Protein AF-A0A7S2S7S8-F1 (afdb_monomer_lite)

Radius of gyration: 18.81 Å; chains: 1; bounding box: 51×41×49 Å

Secondary structure (DSSP, 8-state):
--HHHHHHHHHHHHHHHHS----SEEEEEESSHHHHHHHHHHHHHTTT---SS-----SEEEEEE----TT--HHHHHHHHHHHHHHHHHHHHH---HHHHHHTT-S-EEEEE--S--GGGTTHHHHTTT-GGGPPP-

Structure (mmCIF, N/CA/C/O backbone):
data_AF-A0A7S2S7S8-F1
#
_entry.id   AF-A0A7S2S7S8-F1
#
loop_
_atom_site.group_PDB
_atom_site.id
_atom_site.type_symbol
_atom_site.label_atom_id
_atom_site.label_alt_id
_atom_site.label_comp_id
_atom_site.label_asym_id
_atom_site.label_entity_id
_atom_site.label_seq_id
_atom_site.pdbx_PDB_ins_code
_atom_site.Cartn_x
_atom_site.Cartn_y
_atom_site.Cartn_z
_atom_site.occupancy
_atom_site.B_iso_or_equiv
_atom_site.auth_seq_id
_atom_site.auth_comp_id
_atom_site.auth_asym_id
_atom_site.auth_atom_id
_atom_site.pdbx_PDB_model_num
ATOM 1 N N . MET A 1 1 ? -37.486 12.750 30.060 1.00 54.03 1 MET A N 1
ATOM 2 C CA . MET A 1 1 ? -37.384 12.273 28.659 1.00 54.03 1 MET A CA 1
ATOM 3 C C . MET A 1 1 ? -36.150 12.816 27.914 1.00 54.03 1 MET A C 1
ATOM 5 O O . MET A 1 1 ? -35.990 12.480 26.752 1.00 54.03 1 MET A O 1
ATOM 9 N N . SER A 1 2 ? -35.254 13.588 28.550 1.00 63.41 2 SER A N 1
ATOM 10 C CA . SER A 1 2 ? -34.087 14.227 27.907 1.00 63.41 2 SER A CA 1
ATOM 11 C C . SER A 1 2 ? -32.764 13.451 28.006 1.00 63.41 2 SER A C 1
ATOM 13 O O . SER A 1 2 ? -31.914 13.625 27.142 1.00 63.41 2 SER A O 1
ATOM 15 N N . ASP A 1 3 ? -32.577 12.583 29.007 1.00 71.81 3 ASP A N 1
ATOM 16 C CA . ASP A 1 3 ? -31.256 11.975 29.265 1.00 71.81 3 ASP A CA 1
ATOM 17 C C . ASP A 1 3 ? -30.856 10.879 28.274 1.00 71.81 3 ASP A C 1
ATOM 19 O O . ASP A 1 3 ? -29.695 10.792 27.882 1.00 71.81 3 ASP A O 1
ATOM 23 N N . ALA A 1 4 ? -31.810 10.062 27.819 1.00 79.38 4 ALA A N 1
ATOM 24 C CA . ALA A 1 4 ? -31.517 8.981 26.876 1.00 79.38 4 ALA A CA 1
ATOM 25 C C . ALA A 1 4 ? -31.072 9.520 25.505 1.00 79.38 4 ALA A C 1
ATOM 27 O O . ALA A 1 4 ? -30.180 8.961 24.872 1.00 79.38 4 ALA A O 1
ATOM 28 N N . THR A 1 5 ? -31.661 10.631 25.058 1.00 86.00 5 THR A N 1
ATOM 29 C CA . THR A 1 5 ? -31.314 11.263 23.779 1.00 86.00 5 THR A CA 1
ATOM 30 C C . THR A 1 5 ? -29.913 11.867 23.819 1.00 86.00 5 THR A C 1
ATOM 32 O O . THR A 1 5 ? -29.148 11.676 22.877 1.00 86.00 5 THR A O 1
ATOM 35 N N . SER A 1 6 ? -29.550 12.534 24.918 1.00 87.56 6 SER A N 1
ATOM 36 C CA . SER A 1 6 ? -28.211 13.103 25.102 1.00 87.56 6 SER A CA 1
ATOM 37 C C . SER A 1 6 ? -27.135 12.018 25.184 1.00 87.56 6 SER A C 1
ATOM 39 O O . SER A 1 6 ? -26.111 12.131 24.521 1.00 87.56 6 SER A O 1
ATOM 41 N N . LEU A 1 7 ? -27.387 10.920 25.909 1.00 90.31 7 LEU A N 1
ATOM 42 C CA . LEU A 1 7 ? -26.462 9.780 25.971 1.00 90.31 7 LEU A CA 1
ATOM 43 C C . LEU A 1 7 ? -26.246 9.126 24.601 1.00 90.31 7 LEU A C 1
ATOM 45 O O . LEU A 1 7 ? -25.113 8.821 24.232 1.00 90.31 7 LEU A O 1
ATOM 49 N N . ASN A 1 8 ? -27.318 8.945 23.825 1.00 90.62 8 ASN A N 1
ATOM 50 C CA . ASN A 1 8 ? -27.221 8.380 22.480 1.00 90.62 8 ASN A CA 1
ATOM 51 C C . ASN A 1 8 ? -26.443 9.298 21.525 1.00 90.62 8 ASN A C 1
ATOM 53 O O . ASN A 1 8 ? -25.685 8.807 20.688 1.00 90.62 8 ASN A O 1
ATOM 57 N N . LEU A 1 9 ? -26.605 10.618 21.654 1.00 89.62 9 LEU A N 1
ATOM 58 C CA . LEU A 1 9 ? -25.871 11.597 20.855 1.00 89.62 9 LEU A CA 1
ATOM 59 C C . LEU A 1 9 ? -24.376 11.599 21.199 1.00 89.62 9 LEU A C 1
ATOM 61 O O . LEU A 1 9 ? -23.552 11.536 20.293 1.00 89.62 9 LEU A O 1
ATOM 65 N N . GLU A 1 10 ? -24.022 11.603 22.484 1.00 89.19 10 GLU A N 1
ATOM 66 C CA . GLU A 1 10 ? -22.626 11.535 22.936 1.00 89.19 10 GLU A CA 1
ATOM 67 C C . GLU A 1 10 ? -21.947 10.231 22.498 1.00 89.19 10 GLU A C 1
ATOM 69 O O . GLU A 1 10 ? -20.812 10.240 22.013 1.00 89.19 10 GLU A O 1
ATOM 74 N N . ALA A 1 11 ? -22.660 9.103 22.576 1.00 85.31 11 ALA A N 1
ATOM 75 C CA . ALA A 1 11 ? -22.172 7.824 22.069 1.00 85.31 11 ALA A CA 1
ATOM 76 C C . ALA A 1 11 ? -21.943 7.860 20.547 1.00 85.31 11 ALA A C 1
ATOM 78 O O . ALA A 1 11 ? -20.917 7.374 20.068 1.00 85.31 11 ALA A O 1
ATOM 79 N N . ALA A 1 12 ? -22.854 8.473 19.784 1.00 82.19 12 ALA A N 1
ATOM 80 C CA . ALA A 1 12 ? -22.714 8.627 18.338 1.00 82.19 12 ALA A CA 1
ATOM 81 C C . ALA A 1 12 ? -21.537 9.545 17.961 1.00 82.19 12 ALA A C 1
ATOM 83 O O . ALA A 1 12 ? -20.730 9.186 17.104 1.00 82.19 12 ALA A O 1
ATOM 84 N N . ILE A 1 13 ? -21.392 10.695 18.629 1.00 84.75 13 ILE A N 1
ATOM 85 C CA . ILE A 1 13 ? -20.267 11.620 18.430 1.00 84.75 13 ILE A CA 1
ATOM 86 C C . ILE A 1 13 ? -18.951 10.916 18.755 1.00 84.75 13 ILE A C 1
ATOM 88 O O . ILE A 1 13 ? -18.015 10.980 17.959 1.00 84.75 13 ILE A O 1
ATOM 92 N N . THR A 1 14 ? -18.891 10.186 19.870 1.00 83.00 14 THR A N 1
ATOM 93 C CA . THR A 1 14 ? -17.714 9.404 20.266 1.00 83.00 14 THR A CA 1
ATOM 94 C C . THR A 1 14 ? -17.381 8.348 19.215 1.00 83.00 14 THR A C 1
ATOM 96 O O . THR A 1 14 ? -16.230 8.242 18.800 1.00 83.00 14 THR A O 1
ATOM 99 N N . ALA A 1 15 ? -18.367 7.604 18.710 1.00 75.81 15 ALA A N 1
ATOM 100 C CA . ALA A 1 15 ? -18.145 6.599 17.673 1.00 75.81 15 ALA A CA 1
ATOM 101 C C . ALA A 1 15 ? -17.591 7.203 16.366 1.00 75.81 15 ALA A C 1
ATOM 103 O O . ALA A 1 15 ? -16.694 6.617 15.761 1.00 75.81 15 ALA A O 1
ATOM 104 N N . ILE A 1 16 ? -18.077 8.381 15.957 1.00 74.56 16 ILE A N 1
ATOM 105 C CA . ILE A 1 16 ? -17.646 9.076 14.730 1.00 74.56 16 ILE A CA 1
ATOM 106 C C . ILE A 1 16 ? -16.258 9.713 14.892 1.00 74.56 16 ILE A C 1
ATOM 108 O O . ILE A 1 16 ? -15.480 9.748 13.942 1.00 74.56 16 ILE A O 1
ATOM 112 N N . THR A 1 17 ? -15.933 10.218 16.082 1.00 73.06 17 THR A N 1
ATOM 113 C CA . THR A 1 17 ? -14.671 10.936 16.339 1.00 73.06 17 THR A CA 1
ATOM 114 C C . THR A 1 17 ? -13.529 10.033 16.793 1.00 73.06 17 THR A C 1
ATOM 116 O O . THR A 1 17 ? -12.367 10.359 16.561 1.00 73.06 17 THR A O 1
ATOM 119 N N . THR A 1 18 ? -13.833 8.892 17.416 1.00 62.97 18 THR A N 1
ATOM 120 C CA . THR A 1 18 ? -12.819 8.018 18.030 1.00 62.97 18 THR A CA 1
ATOM 121 C C . THR A 1 18 ? -12.394 6.882 17.104 1.00 62.97 18 THR A C 1
ATOM 123 O O . THR A 1 18 ? -11.252 6.425 17.169 1.00 62.97 18 THR A O 1
ATOM 126 N N . LYS A 1 19 ? -13.276 6.416 16.210 1.00 64.94 19 LYS A N 1
ATOM 127 C CA . LYS A 1 19 ? -12.951 5.313 15.303 1.00 64.94 19 LYS A CA 1
ATOM 128 C C . LYS A 1 19 ? -12.127 5.850 14.131 1.00 64.94 19 LYS A C 1
ATOM 130 O O . LYS A 1 19 ? -12.668 6.448 13.206 1.00 64.94 19 LYS A O 1
ATOM 135 N N . ARG A 1 20 ? -10.804 5.646 14.158 1.00 67.31 20 ARG A N 1
ATOM 136 C CA . ARG A 1 20 ? -9.965 5.897 12.975 1.00 67.31 20 ARG A CA 1
ATOM 137 C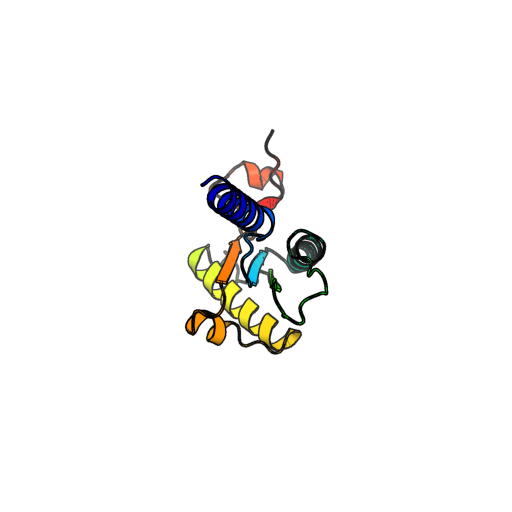 C . ARG A 1 20 ? -10.493 5.010 11.841 1.00 67.31 20 ARG A C 1
ATOM 139 O O . ARG A 1 20 ? -10.454 3.789 11.958 1.00 67.31 20 ARG A O 1
ATOM 146 N N . CYS A 1 21 ? -11.002 5.611 10.765 1.00 71.56 21 CYS A N 1
ATOM 147 C CA . CYS A 1 21 ? -11.448 4.896 9.565 1.00 71.56 21 CYS A CA 1
ATOM 148 C C . CYS A 1 21 ? -10.233 4.408 8.764 1.00 71.56 21 CYS A C 1
ATOM 150 O O . CYS A 1 21 ? -9.900 4.958 7.715 1.00 71.56 21 CYS A O 1
ATOM 152 N N . LEU A 1 22 ? -9.531 3.423 9.313 1.00 84.88 22 LEU A N 1
ATOM 153 C CA . LEU A 1 22 ? -8.379 2.781 8.702 1.00 84.88 22 LEU A CA 1
ATOM 154 C C . LEU A 1 22 ? -8.773 1.402 8.198 1.00 84.88 22 LEU A C 1
ATOM 156 O O . LEU A 1 22 ? -9.630 0.742 8.778 1.00 84.88 22 LEU A O 1
ATOM 160 N N . TYR A 1 23 ? -8.105 0.986 7.131 1.00 91.06 23 TYR A N 1
ATOM 161 C CA . TYR A 1 23 ? -8.060 -0.419 6.770 1.00 91.06 23 TYR A CA 1
ATOM 162 C C . TYR A 1 23 ? -7.137 -1.154 7.738 1.00 91.06 23 TYR A C 1
ATOM 164 O O . TYR A 1 23 ? -6.133 -0.588 8.188 1.00 91.06 23 TYR A O 1
ATOM 172 N N . ASP A 1 24 ? -7.443 -2.418 8.004 1.00 92.81 24 ASP A N 1
ATOM 173 C CA . ASP A 1 24 ? -6.599 -3.280 8.831 1.00 92.81 24 ASP A CA 1
ATOM 174 C C . ASP A 1 24 ? -5.231 -3.463 8.175 1.00 92.81 24 ASP A C 1
ATOM 176 O O . ASP A 1 24 ? -4.205 -3.432 8.850 1.00 92.81 24 ASP A O 1
ATOM 180 N N . VAL A 1 25 ? -5.196 -3.559 6.841 1.00 94.62 25 VAL A N 1
ATOM 181 C CA . VAL A 1 25 ? -3.955 -3.654 6.068 1.00 94.62 25 VAL A CA 1
ATOM 182 C C . VAL A 1 25 ? -3.929 -2.623 4.950 1.00 94.62 25 VAL A C 1
ATOM 184 O O . VAL A 1 25 ? -4.836 -2.530 4.127 1.00 94.62 25 VAL A O 1
ATOM 187 N N . THR A 1 26 ? -2.842 -1.862 4.885 1.00 95.56 26 THR A N 1
ATOM 188 C CA . THR A 1 26 ? -2.559 -0.914 3.808 1.00 95.56 26 THR A CA 1
ATOM 189 C C . THR A 1 26 ? -1.356 -1.393 3.007 1.00 95.56 26 THR A C 1
ATOM 191 O O . THR A 1 26 ? -0.235 -1.413 3.513 1.00 95.56 26 THR A O 1
ATOM 194 N N . ILE A 1 27 ? -1.587 -1.755 1.747 1.00 96.06 27 ILE A N 1
ATOM 195 C CA . ILE A 1 27 ? -0.568 -2.172 0.785 1.00 96.06 27 ILE A CA 1
ATOM 196 C C . ILE A 1 27 ? -0.222 -0.995 -0.127 1.00 96.06 27 ILE A C 1
ATOM 198 O O . ILE A 1 27 ? -1.106 -0.336 -0.678 1.00 96.06 27 ILE A O 1
ATOM 202 N N . ILE A 1 28 ? 1.069 -0.750 -0.338 1.00 94.62 28 ILE A N 1
ATOM 203 C CA . ILE A 1 28 ? 1.564 0.264 -1.270 1.00 94.62 28 ILE A CA 1
ATOM 204 C C . ILE A 1 28 ? 2.474 -0.397 -2.300 1.00 94.62 28 ILE A C 1
ATOM 206 O O . ILE A 1 28 ? 3.527 -0.934 -1.963 1.00 94.62 28 ILE A O 1
ATOM 210 N N . CYS A 1 29 ? 2.072 -0.320 -3.565 1.00 92.44 29 CYS A N 1
ATOM 211 C CA . CYS A 1 29 ? 2.897 -0.697 -4.706 1.00 92.44 29 CYS A CA 1
ATOM 212 C C . CYS A 1 29 ? 3.735 0.512 -5.145 1.00 92.44 29 CYS A C 1
ATOM 214 O O . CYS A 1 29 ? 3.183 1.501 -5.645 1.00 92.44 29 CYS A O 1
ATOM 216 N N . THR A 1 30 ? 5.050 0.443 -4.939 1.00 90.88 30 THR A N 1
ATOM 217 C CA . THR A 1 30 ? 6.024 1.516 -5.193 1.00 90.88 30 THR A CA 1
ATOM 218 C C . THR A 1 30 ? 6.929 1.196 -6.373 1.00 90.88 30 THR A C 1
ATOM 220 O O . THR A 1 30 ? 7.046 0.050 -6.774 1.00 90.88 30 THR A O 1
ATOM 223 N N . THR A 1 31 ? 7.591 2.197 -6.954 1.00 85.50 31 THR A N 1
ATOM 224 C CA . THR A 1 31 ? 8.511 1.954 -8.083 1.00 85.50 31 THR A CA 1
ATOM 225 C C . THR A 1 31 ? 9.771 1.201 -7.652 1.00 85.50 31 THR A C 1
ATOM 227 O O . THR A 1 31 ? 10.337 0.443 -8.426 1.00 85.50 31 THR A O 1
ATOM 230 N N . ASP A 1 32 ? 10.227 1.423 -6.420 1.00 88.06 32 ASP A N 1
ATOM 231 C CA . ASP A 1 32 ? 11.493 0.903 -5.912 1.00 88.06 32 ASP A CA 1
ATOM 232 C C . ASP A 1 32 ? 11.447 0.691 -4.387 1.00 88.06 32 ASP A C 1
ATOM 234 O O . ASP A 1 32 ? 10.502 1.104 -3.698 1.00 88.06 32 ASP A O 1
ATOM 238 N N . ASP A 1 33 ? 12.484 0.036 -3.861 1.00 91.62 33 ASP A N 1
ATOM 239 C CA . ASP A 1 33 ? 12.615 -0.298 -2.439 1.00 91.62 33 ASP A CA 1
ATOM 240 C C . ASP A 1 33 ? 12.853 0.925 -1.545 1.00 91.62 33 ASP A C 1
ATOM 242 O O . ASP A 1 33 ? 12.536 0.895 -0.352 1.00 91.62 33 ASP A O 1
ATOM 246 N N . TYR A 1 34 ? 13.425 2.003 -2.087 1.00 91.00 34 TYR A N 1
ATOM 247 C CA . TYR A 1 34 ? 13.628 3.237 -1.333 1.00 91.00 34 TYR A CA 1
ATOM 248 C C . TYR A 1 34 ? 12.274 3.872 -1.004 1.00 91.00 34 TYR A C 1
ATOM 250 O O . TYR A 1 34 ? 11.997 4.194 0.154 1.00 91.00 34 TYR A O 1
ATOM 258 N N . GLN A 1 35 ? 11.388 3.959 -1.996 1.00 89.31 35 GLN A N 1
ATOM 259 C CA . GLN A 1 35 ? 10.014 4.408 -1.815 1.00 89.31 35 GLN A CA 1
ATOM 260 C C . GLN A 1 35 ? 9.213 3.457 -0.924 1.00 89.31 35 GLN A C 1
ATOM 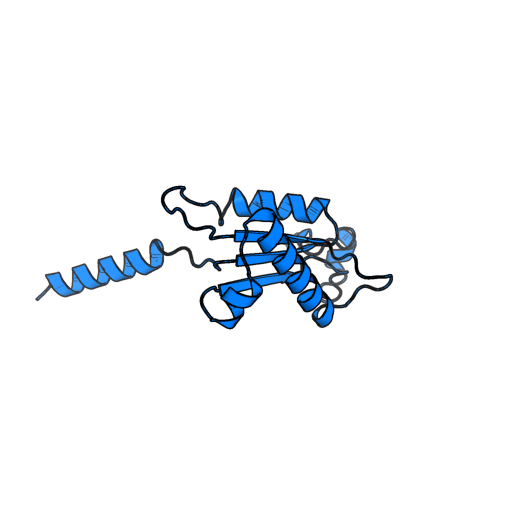262 O O . GLN A 1 35 ? 8.462 3.932 -0.074 1.00 89.31 35 GLN A O 1
ATOM 267 N N . ALA A 1 36 ? 9.398 2.137 -1.046 1.00 93.19 36 ALA A N 1
ATOM 268 C CA . ALA A 1 36 ? 8.743 1.176 -0.155 1.00 93.19 36 ALA A CA 1
ATOM 269 C C . ALA A 1 36 ? 9.094 1.454 1.318 1.00 93.19 36 ALA A C 1
ATOM 271 O O . ALA A 1 36 ? 8.209 1.589 2.166 1.00 93.19 36 ALA A O 1
ATOM 272 N N . LYS A 1 37 ? 10.388 1.631 1.618 1.00 94.75 37 LYS A N 1
ATOM 273 C CA . LYS A 1 37 ? 10.868 1.982 2.965 1.00 94.75 37 LYS A CA 1
ATOM 274 C C . LYS A 1 37 ? 10.316 3.323 3.442 1.00 94.75 37 LYS A C 1
ATOM 276 O O . LYS A 1 37 ? 9.896 3.429 4.593 1.00 94.75 37 LYS A O 1
ATOM 281 N N . TYR A 1 38 ? 10.302 4.331 2.569 1.00 93.38 38 TYR A N 1
ATOM 282 C CA . TYR A 1 38 ? 9.738 5.643 2.877 1.00 93.38 38 TYR A CA 1
ATOM 283 C C . TYR A 1 38 ? 8.267 5.544 3.297 1.00 93.38 38 TYR A C 1
ATOM 285 O O . TYR A 1 38 ? 7.886 6.098 4.328 1.00 93.38 38 TYR A O 1
ATOM 293 N N . TRP A 1 39 ? 7.449 4.822 2.528 1.00 93.19 39 TRP A N 1
ATOM 294 C CA . TRP A 1 39 ? 6.014 4.703 2.779 1.00 93.19 39 TRP A CA 1
ATOM 295 C C . TRP A 1 39 ? 5.686 3.892 4.027 1.00 93.19 39 TRP A C 1
ATOM 297 O O . TRP A 1 39 ? 4.837 4.327 4.807 1.00 93.19 39 TRP A O 1
ATOM 307 N N . ILE A 1 40 ? 6.398 2.782 4.259 1.00 94.25 40 ILE A N 1
ATOM 308 C CA . ILE A 1 40 ? 6.297 2.027 5.516 1.00 94.25 40 ILE A CA 1
ATOM 309 C C . ILE A 1 40 ? 6.574 2.961 6.691 1.00 94.25 40 ILE A C 1
ATOM 311 O O . ILE A 1 40 ? 5.740 3.089 7.581 1.00 94.25 40 ILE A O 1
ATOM 315 N N . LYS A 1 41 ? 7.705 3.677 6.668 1.00 94.44 41 LYS A N 1
ATOM 316 C CA . LYS A 1 41 ? 8.069 4.600 7.746 1.00 94.44 41 LYS A CA 1
ATOM 317 C C . LYS A 1 41 ? 6.997 5.674 7.955 1.00 94.44 41 LYS A C 1
ATOM 319 O O . LYS A 1 41 ? 6.497 5.838 9.061 1.00 94.44 41 LYS A O 1
ATOM 324 N N . ARG A 1 42 ? 6.618 6.382 6.887 1.00 93.25 42 ARG A N 1
ATOM 325 C CA . ARG A 1 42 ? 5.681 7.513 6.943 1.00 93.25 42 ARG A CA 1
ATOM 326 C C . ARG A 1 42 ? 4.320 7.120 7.515 1.00 93.25 42 ARG A C 1
ATOM 328 O O . ARG A 1 42 ? 3.762 7.877 8.305 1.00 93.25 42 ARG A O 1
ATOM 335 N N . LEU A 1 43 ? 3.760 5.988 7.087 1.00 92.81 43 LEU A N 1
ATOM 336 C CA . LEU A 1 43 ? 2.433 5.572 7.538 1.00 92.81 43 LEU A CA 1
ATOM 337 C C . LEU A 1 43 ? 2.468 4.947 8.928 1.00 92.81 43 LEU A C 1
ATOM 339 O O . LEU A 1 43 ? 1.625 5.307 9.749 1.00 92.81 43 LEU A O 1
ATOM 343 N N . SER A 1 44 ? 3.449 4.087 9.213 1.00 91.44 44 SER A N 1
ATOM 34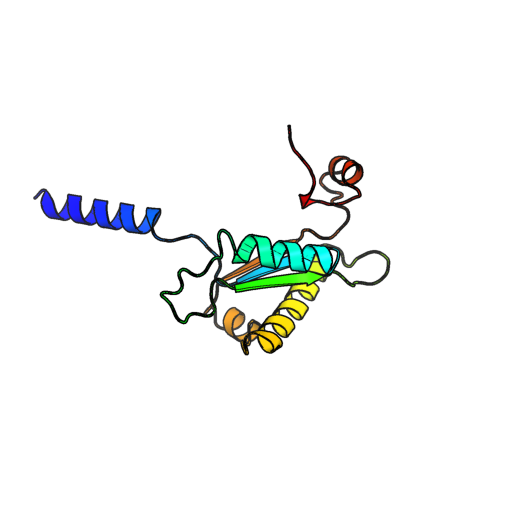4 C CA . SER A 1 44 ? 3.581 3.445 10.525 1.00 91.44 44 SER A CA 1
ATOM 345 C C . SER A 1 44 ? 3.931 4.437 11.639 1.00 91.44 44 SER A C 1
ATOM 347 O O . SER A 1 44 ? 3.516 4.244 12.776 1.00 91.44 44 SER A O 1
ATOM 349 N N . GLU A 1 45 ? 4.661 5.518 11.344 1.00 91.50 45 GLU A N 1
ATOM 350 C CA . GLU A 1 45 ? 4.914 6.606 12.308 1.00 91.50 45 GLU A CA 1
ATOM 351 C C . GLU A 1 45 ? 3.765 7.630 12.370 1.00 91.50 45 GLU A C 1
ATOM 353 O O . GLU A 1 45 ? 3.687 8.416 13.316 1.00 91.50 45 GLU A O 1
ATOM 358 N N . GLY A 1 46 ? 2.887 7.628 11.364 1.00 90.19 46 GLY A N 1
ATOM 359 C CA . GLY A 1 46 ? 1.796 8.580 11.191 1.00 90.19 46 GLY A CA 1
ATOM 360 C C . GLY A 1 46 ? 0.432 7.984 11.526 1.00 90.19 46 GLY A C 1
ATOM 361 O O . GLY A 1 46 ? 0.159 7.593 12.658 1.00 90.19 46 GLY A O 1
ATOM 362 N N . ILE A 1 47 ? -0.462 7.957 10.534 1.00 87.38 47 ILE A N 1
ATOM 363 C CA . ILE A 1 47 ? -1.876 7.618 10.745 1.00 87.38 47 ILE A CA 1
ATOM 364 C C . ILE A 1 47 ? -2.094 6.145 11.134 1.00 87.38 47 ILE A C 1
ATOM 366 O O . ILE A 1 47 ? -3.018 5.851 11.890 1.00 87.38 47 ILE A O 1
ATOM 370 N N . CYS A 1 48 ? -1.217 5.240 10.682 1.00 89.12 48 CYS A N 1
ATOM 371 C CA . CYS A 1 48 ? -1.231 3.814 11.023 1.00 89.12 48 CYS A CA 1
ATOM 372 C C . CYS A 1 48 ? -0.385 3.505 12.267 1.00 89.12 48 CYS A C 1
ATOM 374 O O . CYS A 1 48 ? -0.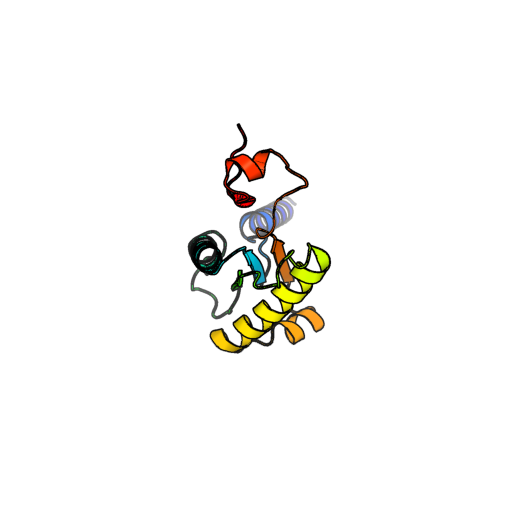052 2.351 12.521 1.00 89.12 48 CYS A O 1
ATOM 376 N N . LYS A 1 49 ? -0.006 4.519 13.050 1.00 88.12 49 LYS A N 1
ATOM 377 C CA . LYS A 1 49 ? 0.690 4.294 14.310 1.00 88.12 49 LYS A CA 1
ATOM 378 C C . LYS A 1 49 ? -0.225 3.546 15.275 1.00 88.12 49 LYS A C 1
ATOM 380 O O . LYS A 1 49 ? -1.295 4.048 15.628 1.00 88.12 49 LYS A O 1
ATOM 385 N N . SER A 1 50 ? 0.221 2.366 15.706 1.00 78.94 50 SER A N 1
ATOM 386 C CA . SER A 1 50 ? -0.423 1.633 16.793 1.00 78.94 50 SER A CA 1
ATOM 387 C C . SER A 1 50 ? -0.297 2.437 18.086 1.00 78.94 50 SER A C 1
ATOM 389 O O . SER A 1 50 ? 0.787 2.912 18.437 1.00 78.94 50 SER A O 1
ATOM 391 N N . ASP A 1 51 ? -1.406 2.576 18.808 1.00 73.56 51 ASP A N 1
ATOM 392 C CA . ASP A 1 51 ? -1.444 3.284 20.089 1.00 73.56 51 ASP A CA 1
ATOM 393 C C . ASP A 1 51 ? -0.824 2.449 21.230 1.00 73.56 51 ASP A C 1
ATOM 395 O O . ASP A 1 51 ? -0.840 2.870 22.386 1.00 73.56 51 ASP A O 1
ATOM 399 N N . GLY A 1 52 ? -0.283 1.260 20.922 1.00 66.88 52 GLY A N 1
ATOM 400 C CA . GLY A 1 52 ? 0.415 0.373 21.860 1.00 66.88 52 GLY A CA 1
ATOM 401 C C . GLY A 1 52 ? -0.483 -0.261 22.926 1.00 66.88 52 GLY A C 1
ATOM 402 O O . GLY A 1 52 ? 0.011 -0.983 23.787 1.00 66.88 52 GLY A O 1
ATOM 403 N N . LYS A 1 53 ? -1.790 0.023 22.884 1.00 64.25 53 LYS A N 1
ATOM 404 C CA . LYS A 1 53 ? -2.799 -0.481 23.826 1.00 64.25 53 LYS A CA 1
ATOM 405 C C . LYS A 1 53 ? -3.396 -1.822 23.406 1.00 64.25 53 LYS A C 1
ATOM 407 O O . LYS A 1 53 ? -3.839 -2.564 24.273 1.00 64.25 53 LYS A O 1
ATOM 412 N N . ASP A 1 54 ? -3.371 -2.127 22.111 1.00 61.84 54 ASP A N 1
ATOM 413 C CA . ASP A 1 54 ? -3.824 -3.399 21.558 1.00 61.84 54 ASP A CA 1
ATOM 414 C C . ASP A 1 54 ? -2.627 -4.244 21.123 1.00 61.84 54 ASP A C 1
ATOM 416 O O . ASP A 1 54 ? -1.726 -3.752 20.443 1.00 61.84 54 ASP A O 1
ATOM 420 N N . SER A 1 55 ? -2.643 -5.541 21.450 1.00 63.53 55 SER A N 1
ATOM 421 C CA . SER A 1 55 ? -1.670 -6.515 20.924 1.00 63.53 55 SER A CA 1
ATOM 422 C C . SER A 1 55 ? -1.960 -6.915 19.469 1.00 63.53 55 SER A C 1
ATOM 424 O O . SER A 1 55 ? -1.424 -7.909 18.977 1.00 63.53 55 SER A O 1
ATOM 426 N N . SER A 1 56 ? -2.864 -6.195 18.804 1.00 76.06 56 SER A N 1
ATOM 427 C CA . SER A 1 56 ? -3.242 -6.430 17.417 1.00 76.06 56 SER A CA 1
ATOM 428 C C . SER A 1 56 ? -2.063 -6.111 16.495 1.00 76.06 56 SER A C 1
ATOM 430 O O . SER A 1 56 ? -1.354 -5.121 16.675 1.00 76.06 56 SER A O 1
ATOM 432 N N . SER A 1 57 ? -1.878 -6.943 15.468 1.00 84.62 57 SER A N 1
ATOM 433 C CA . SER A 1 57 ? -0.903 -6.688 14.395 1.00 84.62 57 SER A CA 1
ATOM 434 C C . SER A 1 57 ? -1.368 -5.610 13.402 1.00 84.62 57 SER A C 1
ATOM 436 O O . SER A 1 57 ? -0.661 -5.318 12.439 1.00 84.62 57 SER A O 1
ATOM 438 N N . PHE A 1 58 ? -2.543 -5.020 13.637 1.00 88.38 58 PHE A N 1
ATOM 439 C CA . PHE A 1 58 ? -3.180 -3.993 12.822 1.00 88.38 58 PHE A CA 1
ATOM 440 C C . PHE A 1 58 ? -3.235 -2.636 13.548 1.00 88.38 58 PHE A C 1
ATOM 442 O O . PHE A 1 58 ? -3.320 -2.604 14.782 1.00 88.38 58 PHE A O 1
ATOM 449 N N . PRO A 1 59 ? -3.235 -1.512 12.808 1.00 90.81 59 PRO A N 1
ATOM 450 C CA . PRO A 1 59 ? -3.165 -1.424 11.346 1.00 90.81 59 PRO A CA 1
ATOM 451 C C . PRO A 1 59 ? -1.764 -1.762 10.805 1.00 90.81 59 PRO A C 1
ATOM 453 O O . PRO A 1 59 ? -0.753 -1.248 11.280 1.00 90.81 59 PRO A O 1
ATOM 456 N N . MET A 1 60 ? -1.704 -2.633 9.798 1.00 92.88 60 MET A N 1
ATOM 457 C CA . MET A 1 60 ? -0.469 -3.111 9.179 1.00 92.88 60 MET A CA 1
ATOM 458 C C . MET A 1 60 ? -0.172 -2.322 7.905 1.00 92.88 60 MET A C 1
ATOM 460 O O . MET A 1 60 ? -1.041 -2.146 7.051 1.00 92.88 60 MET A O 1
ATOM 464 N N . VAL A 1 61 ? 1.079 -1.896 7.738 1.00 95.06 61 VAL A N 1
ATOM 465 C CA . VAL A 1 61 ? 1.546 -1.242 6.510 1.00 95.06 61 VAL A CA 1
ATOM 466 C C . VAL A 1 61 ? 2.530 -2.154 5.792 1.00 95.06 61 VAL A C 1
ATOM 468 O O . VAL A 1 61 ? 3.587 -2.490 6.326 1.00 95.06 61 VAL A O 1
ATOM 471 N N . LEU A 1 62 ? 2.199 -2.506 4.555 1.00 96.12 62 LEU A N 1
ATOM 472 C CA . LEU A 1 62 ? 3.034 -3.297 3.661 1.00 96.12 62 LEU A CA 1
ATOM 473 C C . LEU A 1 62 ? 3.374 -2.441 2.446 1.00 96.12 62 LEU A C 1
ATOM 475 O O . LEU A 1 62 ? 2.493 -1.854 1.825 1.00 96.12 62 LEU A O 1
ATOM 479 N N . ALA A 1 63 ? 4.649 -2.359 2.088 1.00 95.50 63 ALA A N 1
ATOM 480 C CA . ALA A 1 63 ? 5.054 -1.701 0.853 1.00 95.50 63 ALA A CA 1
ATOM 481 C C . ALA A 1 63 ? 6.008 -2.598 0.077 1.00 95.50 63 ALA A C 1
ATOM 483 O O . ALA A 1 63 ? 6.939 -3.186 0.642 1.00 95.50 63 ALA A O 1
ATOM 484 N N . VAL A 1 64 ? 5.745 -2.691 -1.221 1.00 94.31 64 VAL A N 1
ATOM 485 C CA . VAL A 1 64 ? 6.428 -3.580 -2.154 1.00 94.31 64 VAL A CA 1
ATOM 486 C C . VAL A 1 64 ? 6.808 -2.802 -3.403 1.00 94.31 64 VAL A C 1
ATOM 488 O O . VAL A 1 64 ? 6.026 -1.993 -3.897 1.00 94.31 64 VAL A O 1
ATOM 491 N N . SER A 1 65 ? 8.009 -3.054 -3.908 1.00 91.31 65 SER A N 1
ATOM 492 C CA . SER A 1 65 ? 8.492 -2.497 -5.166 1.00 91.31 65 SER A CA 1
ATOM 493 C C . SER A 1 65 ? 7.923 -3.260 -6.367 1.00 91.31 65 SER A C 1
ATOM 495 O O . SER A 1 65 ? 7.799 -4.486 -6.330 1.00 91.31 65 SER A O 1
ATOM 497 N N . GLU A 1 66 ? 7.573 -2.536 -7.428 1.00 83.75 66 GLU A N 1
ATOM 498 C CA . GLU A 1 66 ? 7.201 -3.067 -8.737 1.00 83.75 66 GLU A CA 1
ATOM 499 C C . GLU A 1 66 ? 8.484 -3.439 -9.494 1.00 83.75 66 GLU A C 1
ATOM 501 O O . GLU A 1 66 ? 9.125 -2.607 -10.127 1.00 83.75 66 GLU A O 1
ATOM 506 N N . ASP A 1 67 ? 8.862 -4.710 -9.423 1.00 84.56 67 ASP A N 1
ATOM 507 C CA . ASP A 1 67 ? 10.000 -5.333 -10.114 1.00 84.56 67 ASP A CA 1
ATOM 508 C C . ASP A 1 67 ? 9.560 -6.113 -11.364 1.00 84.56 67 ASP A C 1
ATOM 510 O O . ASP A 1 67 ? 10.206 -7.070 -11.794 1.00 84.56 67 ASP A O 1
ATOM 514 N N . TRP A 1 68 ? 8.451 -5.691 -11.979 1.00 79.81 68 TRP A N 1
ATOM 515 C CA . TRP A 1 68 ? 7.990 -6.269 -13.236 1.00 79.81 68 TRP A CA 1
ATOM 516 C C . TRP A 1 68 ? 8.950 -5.931 -14.383 1.00 79.81 68 TRP A C 1
ATOM 518 O O . TRP A 1 68 ? 9.526 -4.842 -14.438 1.00 79.81 68 TRP A O 1
ATOM 528 N N . SER A 1 69 ? 9.102 -6.862 -15.325 1.00 72.62 69 SER A N 1
ATOM 529 C CA . SER A 1 69 ? 10.014 -6.737 -16.465 1.00 72.62 69 SER A CA 1
ATOM 530 C C . SER A 1 69 ? 9.773 -5.476 -17.309 1.00 72.62 69 SER A C 1
ATOM 532 O O . SER A 1 69 ? 8.734 -4.814 -17.218 1.00 72.62 69 SER A O 1
ATOM 534 N N . THR A 1 70 ? 10.727 -5.171 -18.193 1.00 67.81 70 THR A N 1
ATOM 535 C CA . THR A 1 70 ? 10.734 -4.001 -19.083 1.00 67.81 70 THR A CA 1
ATOM 536 C C . THR A 1 70 ? 9.362 -3.727 -19.705 1.00 67.81 70 THR A C 1
ATOM 538 O O . THR A 1 70 ? 8.839 -4.540 -20.461 1.00 67.81 70 THR A O 1
ATOM 541 N N . GLY A 1 71 ? 8.786 -2.563 -19.387 1.00 66.38 71 GLY A N 1
ATOM 542 C CA . GLY A 1 71 ? 7.461 -2.137 -19.858 1.00 66.38 71 GLY A CA 1
ATOM 543 C C . GLY A 1 71 ? 6.419 -1.950 -18.749 1.00 66.38 71 GLY A C 1
ATOM 544 O O . GLY A 1 71 ? 5.484 -1.176 -18.948 1.00 66.38 71 GLY A O 1
ATOM 545 N N . GLY A 1 72 ? 6.629 -2.556 -17.573 1.00 71.00 72 GLY A N 1
ATOM 546 C CA . GLY A 1 72 ? 5.697 -2.505 -16.439 1.00 71.00 72 GLY A CA 1
ATOM 547 C C . GLY A 1 72 ? 4.476 -3.412 -16.631 1.00 71.00 72 GLY A C 1
ATOM 548 O O . GLY A 1 72 ? 4.094 -3.734 -17.756 1.00 71.00 72 GLY A O 1
ATOM 549 N N . ALA A 1 73 ? 3.853 -3.840 -15.531 1.00 76.62 73 ALA A N 1
ATOM 550 C CA . ALA A 1 73 ? 2.716 -4.772 -15.579 1.00 76.62 73 ALA A CA 1
ATOM 551 C C . ALA A 1 73 ? 1.398 -4.090 -16.001 1.00 76.62 73 ALA A C 1
ATOM 553 O O . ALA A 1 73 ? 0.426 -4.744 -16.386 1.00 76.62 73 ALA A O 1
ATOM 554 N N . GLY A 1 74 ? 1.347 -2.758 -15.886 1.00 72.81 74 GLY A N 1
ATOM 555 C CA . GLY A 1 74 ? 0.102 -1.994 -15.905 1.00 72.81 74 GLY A CA 1
ATOM 556 C C . GLY A 1 74 ? -0.709 -2.191 -14.617 1.00 72.81 74 GLY A C 1
ATOM 557 O O . GLY A 1 74 ? -0.422 -3.065 -13.806 1.00 72.81 74 GLY A O 1
ATOM 558 N N . ASN A 1 75 ? -1.746 -1.373 -14.414 1.00 75.62 75 ASN A N 1
ATOM 559 C CA . ASN A 1 75 ? -2.418 -1.294 -13.108 1.00 75.62 75 ASN A CA 1
ATOM 560 C C . ASN A 1 75 ? -3.067 -2.613 -12.658 1.00 75.62 75 ASN A C 1
ATOM 562 O O . ASN A 1 75 ? -3.017 -2.929 -11.481 1.00 75.62 75 ASN A O 1
ATOM 566 N N . GLY A 1 76 ? -3.690 -3.375 -13.565 1.00 80.75 76 GLY A N 1
ATOM 567 C CA . GLY A 1 76 ? -4.406 -4.600 -13.187 1.00 80.75 76 GLY A CA 1
ATOM 568 C C . GLY A 1 76 ? -3.464 -5.696 -12.685 1.00 80.75 76 GLY A C 1
ATOM 569 O O . GLY A 1 76 ? -3.567 -6.140 -11.543 1.00 80.75 76 GLY A O 1
ATOM 570 N N . LEU A 1 77 ? -2.511 -6.101 -13.529 1.00 84.88 77 LEU A N 1
ATOM 571 C CA . LEU A 1 77 ? -1.522 -7.122 -13.174 1.00 84.88 77 LEU A CA 1
ATOM 572 C C . LEU A 1 77 ? -0.558 -6.627 -12.089 1.00 84.88 77 LEU A C 1
ATOM 574 O O . LEU A 1 77 ? -0.217 -7.399 -11.199 1.00 84.88 77 LEU A O 1
ATOM 578 N N . GLY A 1 78 ? -0.187 -5.344 -12.109 1.00 85.38 78 GLY A N 1
ATOM 579 C CA . GLY A 1 78 ? 0.640 -4.722 -11.073 1.00 85.38 78 GLY A CA 1
ATOM 580 C C . GLY A 1 78 ? -0.018 -4.773 -9.697 1.00 85.38 78 GLY A C 1
ATOM 581 O O . GLY A 1 78 ? 0.635 -5.134 -8.723 1.00 85.38 78 GLY A O 1
ATOM 582 N N . THR A 1 79 ? -1.329 -4.529 -9.612 1.00 87.75 79 THR A N 1
ATOM 583 C CA . THR A 1 79 ? -2.093 -4.688 -8.367 1.00 87.75 79 THR A CA 1
ATOM 584 C C . THR A 1 79 ? -2.079 -6.131 -7.861 1.00 87.75 79 THR A C 1
ATOM 586 O O . THR A 1 79 ? -1.805 -6.347 -6.683 1.00 87.75 79 THR A O 1
ATOM 589 N N . LEU A 1 80 ? -2.335 -7.121 -8.724 1.00 90.81 80 LEU A N 1
ATOM 590 C CA . LEU A 1 80 ? -2.331 -8.535 -8.319 1.00 90.81 80 LEU A CA 1
ATOM 591 C C . LEU A 1 80 ? -0.943 -8.998 -7.868 1.00 90.81 80 LEU A C 1
ATOM 593 O O . LEU A 1 80 ? -0.809 -9.687 -6.858 1.00 90.81 80 LEU A O 1
ATOM 597 N N . TYR A 1 81 ? 0.091 -8.586 -8.594 1.00 91.44 81 TYR A N 1
ATOM 598 C CA . TYR A 1 81 ? 1.466 -8.924 -8.271 1.00 91.44 81 TYR A CA 1
ATOM 599 C C . TYR A 1 81 ? 1.927 -8.266 -6.964 1.00 91.44 81 TYR A C 1
ATOM 601 O O . TYR A 1 81 ? 2.495 -8.929 -6.096 1.00 91.44 81 TYR A O 1
ATOM 609 N N . ALA A 1 82 ? 1.604 -6.985 -6.764 1.00 92.75 82 ALA A N 1
ATOM 610 C CA . ALA A 1 82 ? 1.873 -6.288 -5.512 1.00 92.75 82 ALA A CA 1
ATOM 611 C C . ALA A 1 82 ? 1.149 -6.941 -4.327 1.00 92.75 82 ALA A C 1
ATOM 613 O O . ALA A 1 82 ? 1.743 -7.106 -3.263 1.00 92.75 82 ALA A O 1
ATOM 614 N N . TYR A 1 83 ? -0.104 -7.363 -4.515 1.00 94.69 83 TYR A N 1
ATOM 615 C CA . TYR A 1 83 ? -0.850 -8.099 -3.497 1.00 94.69 83 TYR A CA 1
ATOM 616 C C . TYR A 1 83 ? -0.153 -9.417 -3.122 1.00 94.69 83 TYR A C 1
ATOM 618 O O . TYR A 1 83 ? 0.088 -9.662 -1.943 1.00 94.69 83 TYR A O 1
ATOM 626 N N . GLN A 1 84 ? 0.274 -10.219 -4.104 1.00 95.44 84 GLN A N 1
ATOM 627 C CA . GLN A 1 84 ? 1.019 -11.458 -3.845 1.00 95.44 84 GLN A CA 1
ATOM 628 C C . GLN A 1 84 ? 2.316 -11.209 -3.062 1.00 95.44 84 GLN A C 1
ATOM 630 O O . GLN A 1 84 ? 2.589 -11.902 -2.080 1.00 95.44 84 GLN A O 1
ATOM 635 N N . LYS A 1 85 ? 3.099 -10.193 -3.448 1.00 95.44 85 LYS A N 1
ATOM 636 C CA . LYS A 1 85 ? 4.318 -9.809 -2.718 1.00 95.44 85 LYS A CA 1
ATOM 637 C C . LYS A 1 85 ? 4.011 -9.352 -1.292 1.00 95.44 85 LYS A C 1
ATOM 639 O O . LYS A 1 85 ? 4.764 -9.673 -0.375 1.00 95.44 85 LYS A O 1
ATOM 644 N N . ALA A 1 86 ? 2.912 -8.628 -1.091 1.00 95.69 86 ALA A N 1
ATOM 645 C CA . ALA A 1 86 ? 2.484 -8.187 0.230 1.00 95.69 86 ALA A CA 1
ATOM 646 C C . ALA A 1 86 ? 2.075 -9.370 1.121 1.00 95.69 86 ALA A C 1
ATOM 648 O O . ALA A 1 86 ? 2.470 -9.402 2.281 1.00 95.69 86 ALA A O 1
ATOM 649 N N . CYS A 1 87 ? 1.374 -10.378 0.588 1.00 96.31 87 CYS A N 1
ATOM 650 C CA . CYS A 1 87 ? 1.057 -11.604 1.329 1.00 96.31 87 CYS A CA 1
ATOM 651 C C . CYS A 1 87 ? 2.321 -12.333 1.807 1.00 96.31 87 CYS A C 1
ATOM 653 O O . CYS A 1 87 ? 2.391 -12.738 2.966 1.00 96.31 87 CYS A O 1
ATOM 655 N N . LEU A 1 88 ? 3.338 -12.453 0.946 1.00 96.19 88 LEU A N 1
ATOM 656 C CA . LEU A 1 88 ? 4.632 -13.029 1.331 1.00 96.19 88 LEU A CA 1
ATOM 657 C C . LEU A 1 88 ? 5.309 -12.186 2.420 1.00 96.19 88 LEU A C 1
ATOM 659 O O . LEU A 1 88 ? 5.713 -12.713 3.451 1.00 96.19 88 LEU A O 1
ATOM 663 N N . GLN A 1 89 ? 5.346 -10.863 2.243 1.00 95.00 89 GLN A N 1
ATOM 664 C CA . GLN A 1 89 ? 5.922 -9.945 3.224 1.00 95.00 89 GLN A CA 1
ATOM 665 C C . GLN A 1 89 ? 5.214 -10.016 4.591 1.00 95.00 89 GLN A C 1
ATOM 667 O O . GLN A 1 89 ? 5.887 -9.961 5.620 1.00 95.00 89 GLN A O 1
ATOM 672 N N . ALA A 1 90 ? 3.883 -10.140 4.615 1.00 94.88 90 ALA A N 1
ATOM 673 C CA . ALA A 1 90 ? 3.094 -10.284 5.838 1.00 94.88 90 ALA A CA 1
ATOM 674 C C . ALA A 1 90 ? 3.415 -11.596 6.564 1.00 94.88 90 ALA A C 1
ATOM 676 O O . ALA A 1 90 ? 3.624 -11.603 7.779 1.00 94.88 90 ALA A O 1
ATOM 677 N N . LYS A 1 91 ? 3.534 -12.691 5.807 1.00 95.19 91 LYS A N 1
ATOM 678 C CA . LYS A 1 91 ? 3.895 -14.000 6.344 1.00 95.19 91 LYS A CA 1
ATOM 679 C C . LYS A 1 91 ? 5.308 -14.002 6.923 1.00 95.19 91 LYS A C 1
ATOM 681 O O . LYS A 1 91 ? 5.493 -14.442 8.053 1.00 95.19 91 LYS A O 1
ATOM 686 N N . ASP A 1 92 ? 6.274 -13.444 6.200 1.00 93.69 92 ASP A N 1
ATOM 687 C CA . ASP A 1 92 ? 7.683 -13.455 6.600 1.00 93.69 92 ASP A CA 1
ATOM 688 C C . ASP A 1 92 ? 7.972 -12.533 7.793 1.00 93.69 92 ASP A C 1
ATOM 690 O O . ASP A 1 92 ? 8.758 -12.881 8.672 1.00 93.69 92 ASP A O 1
ATOM 694 N N . LYS A 1 93 ? 7.358 -11.343 7.836 1.00 91.00 93 LYS A N 1
ATOM 695 C CA . LYS A 1 93 ? 7.647 -10.336 8.874 1.00 91.00 93 LYS A CA 1
ATOM 696 C C . LYS A 1 93 ? 6.745 -10.428 10.096 1.00 91.00 93 LYS A C 1
ATOM 698 O O . LYS A 1 93 ? 7.183 -10.077 11.188 1.00 91.00 93 LYS A O 1
ATOM 703 N N . HIS A 1 94 ? 5.494 -10.840 9.908 1.00 89.94 94 HIS A N 1
ATOM 704 C CA . HIS A 1 94 ? 4.473 -10.809 10.955 1.00 89.94 94 HIS A CA 1
ATOM 705 C C . HIS A 1 94 ? 3.890 -12.192 11.264 1.00 89.94 94 HIS A C 1
ATOM 707 O O . HIS A 1 94 ? 3.115 -12.313 12.206 1.00 89.94 94 HIS A O 1
ATOM 713 N N . GLY A 1 95 ? 4.249 -13.237 10.507 1.00 92.88 95 GLY A N 1
ATOM 714 C CA . GLY A 1 95 ? 3.677 -14.576 10.682 1.00 92.88 95 GLY A CA 1
ATOM 715 C C . GLY A 1 95 ? 2.201 -14.666 10.286 1.00 92.88 95 GLY A C 1
ATOM 716 O O . GLY A 1 95 ? 1.521 -15.597 10.706 1.00 92.88 95 GLY A O 1
ATOM 717 N N . ILE A 1 96 ? 1.697 -13.703 9.506 1.00 93.25 96 ILE A N 1
ATOM 718 C CA . ILE A 1 96 ? 0.273 -13.566 9.180 1.00 93.25 96 ILE A CA 1
ATOM 719 C C . ILE A 1 96 ? -0.003 -14.043 7.755 1.00 93.25 96 ILE A C 1
ATOM 721 O O . ILE A 1 96 ? 0.604 -13.560 6.798 1.00 93.25 96 ILE A O 1
ATOM 725 N N . ASP A 1 97 ? -0.968 -14.952 7.608 1.00 95.38 97 ASP A N 1
ATOM 726 C CA . ASP A 1 97 ? -1.505 -15.340 6.303 1.00 95.38 97 ASP A CA 1
ATOM 727 C C . ASP A 1 97 ? -2.575 -14.341 5.844 1.00 95.38 97 ASP A C 1
ATOM 729 O O . ASP A 1 97 ? -3.776 -14.527 6.031 1.00 95.38 97 ASP A O 1
ATOM 733 N N . LEU A 1 98 ? -2.115 -13.247 5.237 1.00 94.88 98 LEU A N 1
ATOM 734 C CA . LEU A 1 98 ? -2.986 -12.179 4.746 1.00 94.88 98 LEU A CA 1
ATOM 735 C C . LEU A 1 98 ? -4.019 -12.668 3.716 1.00 94.88 98 LEU A C 1
ATOM 737 O O . LEU A 1 98 ? -5.106 -12.102 3.621 1.00 94.88 98 LEU A O 1
ATOM 741 N N . ALA A 1 99 ? -3.681 -13.686 2.921 1.00 94.69 99 ALA A N 1
ATOM 742 C CA . ALA A 1 99 ? -4.582 -14.192 1.893 1.00 94.69 99 ALA A CA 1
ATOM 743 C C . ALA A 1 99 ? -5.756 -14.961 2.504 1.00 94.69 99 ALA A C 1
ATOM 745 O O . ALA A 1 99 ? -6.886 -14.795 2.047 1.00 94.69 99 ALA A O 1
ATOM 746 N N . ALA A 1 100 ? -5.498 -15.757 3.546 1.00 95.62 100 ALA A N 1
ATOM 747 C CA . ALA A 1 100 ? -6.548 -16.428 4.305 1.00 95.62 100 ALA A CA 1
ATOM 748 C C . ALA A 1 100 ? -7.462 -15.412 5.006 1.00 95.62 100 ALA A C 1
ATOM 750 O O . ALA A 1 100 ? -8.666 -15.436 4.784 1.00 95.62 100 ALA A O 1
ATOM 751 N N . LEU A 1 101 ? -6.885 -14.448 5.735 1.00 94.19 101 LEU A N 1
ATOM 752 C CA . LEU A 1 101 ? -7.668 -13.435 6.455 1.00 94.19 101 LEU A CA 1
ATOM 753 C C . LEU A 1 101 ? -8.570 -12.608 5.529 1.00 94.19 101 LEU A C 1
ATOM 755 O O . LEU A 1 101 ? -9.705 -12.302 5.881 1.00 94.19 101 LEU A O 1
ATOM 759 N N . LEU A 1 102 ? -8.073 -12.237 4.342 1.00 93.69 102 LEU A N 1
ATOM 760 C CA . LEU A 1 102 ? -8.882 -11.508 3.364 1.00 93.69 102 LEU A CA 1
ATOM 761 C C . LEU A 1 102 ? -9.983 -12.391 2.764 1.00 93.69 102 LEU A C 1
ATOM 763 O O . LEU A 1 102 ? -11.068 -11.901 2.475 1.00 93.69 102 LEU A O 1
ATOM 767 N N . LYS A 1 103 ? -9.703 -13.679 2.545 1.00 94.50 103 LYS A N 1
ATOM 768 C CA . LYS A 1 103 ? -10.677 -14.634 2.006 1.00 94.50 103 LYS A CA 1
ATOM 769 C C . LYS A 1 103 ? -11.809 -14.920 2.995 1.00 94.50 103 LYS A C 1
ATOM 771 O O . LYS A 1 103 ? -12.935 -15.129 2.557 1.00 94.50 103 LYS A O 1
ATOM 776 N N . ASP A 1 104 ? -11.495 -14.934 4.285 1.00 95.81 104 ASP A N 1
ATOM 777 C CA . ASP A 1 104 ? -12.443 -15.205 5.365 1.00 95.81 104 ASP A CA 1
ATOM 778 C C . ASP A 1 104 ? -13.168 -13.926 5.846 1.00 95.81 104 ASP A C 1
ATOM 780 O O . ASP A 1 104 ? -13.883 -13.959 6.845 1.00 95.81 104 ASP A O 1
ATOM 784 N N . ASP A 1 105 ? -13.008 -12.802 5.126 1.00 92.88 105 ASP A N 1
ATOM 785 C CA . ASP A 1 105 ? -13.590 -11.482 5.428 1.00 92.88 105 ASP A CA 1
ATOM 786 C C . ASP A 1 105 ? -13.240 -10.943 6.836 1.00 92.88 105 ASP A C 1
ATOM 788 O O . ASP A 1 105 ? -13.936 -10.088 7.388 1.00 92.88 105 ASP A O 1
ATOM 792 N N . GLU A 1 106 ? -12.133 -11.407 7.426 1.00 92.94 106 GLU A N 1
ATOM 793 C CA . GLU A 1 106 ? -11.700 -11.007 8.772 1.00 92.94 106 GLU A CA 1
ATOM 794 C C . GLU A 1 106 ? -10.955 -9.669 8.788 1.00 92.94 106 GLU A C 1
ATOM 796 O O . GLU A 1 106 ? -10.887 -9.004 9.824 1.00 92.94 106 GLU A O 1
ATOM 801 N N . VAL A 1 107 ? -10.381 -9.270 7.648 1.00 93.31 107 VAL A N 1
ATOM 802 C CA . VAL A 1 107 ? -9.601 -8.035 7.521 1.00 93.31 107 VAL A CA 1
ATOM 803 C C . VAL A 1 107 ? -9.998 -7.228 6.299 1.00 93.31 107 VAL A C 1
ATOM 805 O O . VAL A 1 107 ? -10.237 -7.742 5.207 1.00 93.31 107 VAL A O 1
ATOM 808 N N . SER A 1 108 ? -9.971 -5.915 6.469 1.00 92.88 108 SER A N 1
ATOM 809 C CA . SER A 1 108 ? -10.110 -4.948 5.393 1.00 92.88 108 SER A CA 1
ATOM 810 C C . SER A 1 108 ? -8.734 -4.582 4.817 1.00 92.88 108 SER A C 1
ATOM 812 O O . SER A 1 108 ? -7.803 -4.228 5.544 1.00 92.88 108 SER A O 1
ATOM 814 N N . VAL A 1 109 ? -8.586 -4.659 3.489 1.00 94.00 109 VAL A N 1
ATOM 815 C CA . VAL A 1 109 ? -7.306 -4.413 2.802 1.00 94.00 109 VAL A CA 1
ATOM 816 C C . VAL A 1 109 ? -7.449 -3.289 1.780 1.00 94.00 109 VAL A C 1
ATOM 818 O O . VAL A 1 109 ? -8.276 -3.361 0.873 1.00 94.00 109 VAL A O 1
ATOM 821 N N . ALA A 1 110 ? -6.593 -2.275 1.884 1.00 93.88 110 ALA A N 1
ATOM 822 C CA . ALA A 1 110 ? -6.421 -1.242 0.866 1.00 93.88 110 ALA A CA 1
ATOM 823 C C . ALA A 1 110 ? -5.155 -1.511 0.053 1.00 93.88 110 ALA A C 1
ATOM 825 O O . ALA A 1 110 ? -4.121 -1.850 0.625 1.00 93.88 110 ALA A O 1
ATOM 826 N N . LEU A 1 111 ? -5.191 -1.276 -1.260 1.00 93.25 111 LEU A N 1
ATOM 827 C CA . LEU A 1 111 ? -3.996 -1.308 -2.103 1.00 93.25 111 LEU A CA 1
ATOM 828 C C . LEU A 1 111 ? -3.884 -0.026 -2.927 1.00 93.25 111 LEU A C 1
ATOM 830 O O . LEU A 1 111 ? -4.744 0.286 -3.750 1.00 93.25 111 LEU A O 1
ATOM 834 N N . TYR A 1 112 ? -2.787 0.701 -2.726 1.00 90.06 112 TYR A N 1
ATOM 835 C CA . TYR A 1 112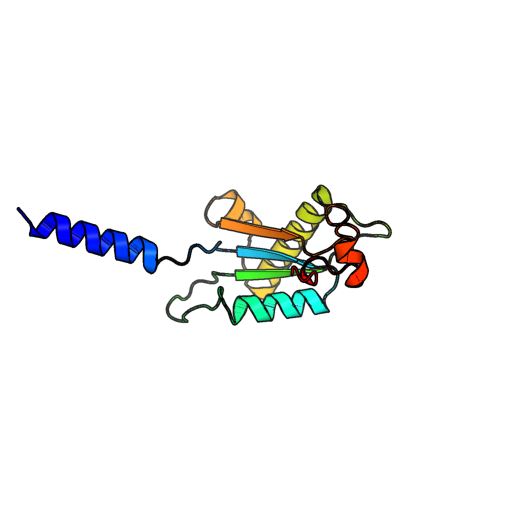 ? -2.494 1.956 -3.409 1.00 90.06 112 TYR A CA 1
ATOM 836 C C . TYR A 1 112 ? -1.348 1.788 -4.403 1.00 90.06 112 TYR A C 1
ATOM 838 O O . TYR A 1 112 ? -0.281 1.274 -4.073 1.00 90.06 112 TYR A O 1
ATOM 846 N N . HIS A 1 113 ? -1.558 2.269 -5.629 1.00 85.62 113 HIS A N 1
ATOM 847 C CA . HIS A 1 113 ? -0.554 2.226 -6.691 1.00 85.62 113 HIS A CA 1
ATOM 848 C C . HIS A 1 113 ? 0.137 3.586 -6.832 1.00 85.62 113 HIS A C 1
ATOM 850 O O . HIS A 1 113 ? -0.427 4.533 -7.409 1.00 85.62 113 HIS A O 1
ATOM 856 N N . THR A 1 114 ? 1.360 3.676 -6.309 1.00 81.69 114 THR A N 1
ATOM 857 C CA . THR A 1 114 ? 2.248 4.829 -6.513 1.00 81.69 114 THR A CA 1
ATOM 858 C C . THR A 1 114 ? 3.263 4.581 -7.625 1.00 81.69 114 THR A C 1
ATOM 860 O O . THR A 1 114 ? 3.767 5.546 -8.190 1.00 81.69 114 THR A O 1
ATOM 863 N N . ALA A 1 115 ? 3.517 3.316 -7.968 1.00 75.06 115 ALA A N 1
ATOM 864 C CA . ALA A 1 115 ? 4.346 2.918 -9.098 1.00 75.06 115 ALA A CA 1
ATOM 865 C C . ALA A 1 115 ? 3.693 3.221 -10.463 1.00 75.06 115 ALA A C 1
ATOM 867 O O . ALA A 1 115 ? 2.470 3.397 -10.567 1.00 75.06 115 ALA A O 1
ATOM 868 N N . GLY A 1 116 ? 4.524 3.255 -11.508 1.00 72.81 116 GLY A N 1
ATOM 869 C CA . GLY A 1 116 ? 4.132 3.506 -12.897 1.00 72.81 116 GLY A CA 1
ATOM 870 C C . GLY A 1 116 ? 4.217 4.976 -13.334 1.00 72.81 116 GLY A C 1
ATOM 871 O O . GLY A 1 116 ? 4.339 5.894 -12.532 1.00 72.81 116 GLY A O 1
ATOM 872 N N . LYS A 1 117 ? 4.119 5.220 -14.650 1.00 69.44 117 LYS A N 1
ATOM 873 C CA . LYS A 1 117 ? 4.386 6.539 -15.274 1.00 69.44 117 LYS A CA 1
ATOM 874 C C . LYS A 1 117 ? 3.302 7.608 -15.074 1.00 69.44 117 LYS A C 1
ATOM 876 O O . LYS A 1 117 ? 3.406 8.697 -15.624 1.00 69.44 117 LYS A O 1
ATOM 881 N N . GLY A 1 118 ? 2.220 7.296 -14.359 1.00 66.31 118 GLY A N 1
ATOM 882 C CA . GLY A 1 118 ? 1.146 8.258 -14.097 1.00 66.31 118 GLY A CA 1
ATOM 883 C C . GLY A 1 118 ? 0.512 8.861 -15.360 1.00 66.31 118 GLY A C 1
ATOM 884 O O . GLY A 1 118 ? 0.102 10.014 -15.339 1.00 66.31 118 GLY A O 1
ATOM 885 N N . THR A 1 119 ? 0.395 8.101 -16.454 1.00 66.88 119 THR A N 1
ATOM 886 C CA . THR A 1 119 ? -0.051 8.608 -17.771 1.00 66.88 119 THR A CA 1
ATOM 887 C C . THR A 1 119 ? -1.409 9.314 -17.751 1.00 66.88 119 THR A C 1
ATOM 889 O O . THR A 1 119 ? -1.642 10.211 -18.551 1.00 66.88 119 THR A O 1
ATOM 892 N N . ARG A 1 120 ? -2.286 8.974 -16.799 1.00 67.38 120 ARG A N 1
ATOM 893 C CA . ARG A 1 120 ? -3.580 9.649 -16.584 1.00 67.38 120 ARG A CA 1
ATOM 894 C C . ARG A 1 120 ? -3.456 11.095 -16.089 1.00 67.38 120 ARG A C 1
ATOM 896 O O . ARG A 1 120 ? -4.404 11.851 -16.230 1.00 67.38 120 ARG A O 1
ATOM 903 N N . LEU A 1 121 ? -2.319 11.450 -15.495 1.00 64.25 121 LEU A N 1
ATOM 904 C CA . LEU A 1 121 ? -1.987 12.796 -15.023 1.00 64.25 121 LEU A CA 1
ATOM 905 C C . LEU A 1 121 ? -0.913 13.460 -15.896 1.00 64.25 121 LEU A C 1
ATOM 907 O O . LEU A 1 121 ? -0.415 14.522 -15.533 1.00 64.25 121 LEU A O 1
ATOM 911 N N . ALA A 1 122 ? -0.518 12.850 -17.020 1.00 70.25 122 ALA A N 1
ATOM 912 C CA . ALA A 1 122 ? 0.490 13.434 -17.897 1.00 70.25 122 ALA A CA 1
ATOM 913 C C . ALA A 1 122 ? 0.055 14.843 -18.357 1.00 70.25 122 ALA A C 1
ATOM 915 O O . ALA A 1 122 ? -1.105 15.016 -18.734 1.00 70.25 122 ALA A O 1
ATOM 916 N N . PRO A 1 123 ? 0.956 15.847 -18.333 1.00 78.06 123 PRO A N 1
ATOM 917 C CA . PRO A 1 123 ? 2.407 15.750 -18.122 1.00 78.06 123 PRO A CA 1
ATOM 918 C C . PRO A 1 123 ? 2.882 15.932 -16.665 1.00 78.06 123 PRO A C 1
ATOM 920 O O . PRO A 1 123 ? 4.087 15.947 -16.438 1.00 78.06 123 PRO A O 1
ATOM 923 N N . LEU A 1 124 ? 1.995 16.056 -15.672 1.00 75.31 124 LEU A N 1
ATOM 924 C CA . LEU A 1 124 ? 2.376 16.437 -14.301 1.00 75.31 124 LEU A CA 1
ATOM 925 C C . LEU A 1 124 ? 3.360 15.464 -13.625 1.00 75.31 124 LEU A C 1
ATOM 927 O O . LEU A 1 124 ? 4.319 15.923 -13.017 1.00 75.31 124 LEU A O 1
ATOM 931 N N . PRO A 1 125 ? 3.232 14.129 -13.751 1.00 73.50 125 PRO A N 1
ATOM 932 C CA . PRO A 1 125 ? 4.257 13.231 -13.228 1.00 73.50 125 PRO A CA 1
ATOM 933 C C . PRO A 1 125 ? 5.605 13.390 -13.931 1.00 73.50 125 PRO A C 1
ATOM 935 O O . PRO A 1 125 ? 6.629 13.118 -13.318 1.00 73.50 125 PRO A O 1
ATOM 938 N N . ALA A 1 126 ? 5.638 13.828 -15.195 1.00 71.56 126 ALA A N 1
ATOM 939 C CA . ALA A 1 126 ? 6.885 13.948 -15.946 1.00 71.56 126 ALA A CA 1
ATOM 940 C C . ALA A 1 126 ? 7.805 15.036 -15.369 1.00 71.56 126 ALA A C 1
ATOM 942 O O . ALA A 1 126 ? 9.017 14.834 -15.348 1.00 71.56 126 ALA A O 1
ATOM 943 N N . SER A 1 127 ? 7.253 16.136 -14.835 1.00 75.31 127 SER A N 1
ATOM 944 C CA . SER A 1 127 ? 8.055 17.152 -14.133 1.00 75.31 127 SER A CA 1
ATOM 945 C C . SER A 1 127 ? 8.677 16.631 -12.836 1.00 75.31 127 SER A C 1
ATOM 947 O O . SER A 1 127 ? 9.693 17.156 -12.397 1.00 75.31 127 SER A O 1
ATOM 949 N N . GLU A 1 128 ? 8.114 15.566 -12.261 1.00 73.88 128 GLU A N 1
ATOM 950 C CA . GLU A 1 128 ? 8.579 14.915 -11.031 1.00 73.88 128 GLU A CA 1
ATOM 951 C C . GLU A 1 128 ? 9.304 13.588 -11.324 1.00 73.88 128 GLU A C 1
ATOM 953 O O . GLU A 1 128 ? 9.246 12.645 -10.538 1.00 73.88 128 GLU A O 1
ATOM 958 N N . ASN A 1 129 ? 9.961 13.466 -12.484 1.00 71.31 129 ASN A N 1
ATOM 959 C CA . ASN A 1 129 ? 10.672 12.250 -12.906 1.00 71.31 129 ASN A CA 1
ATOM 960 C C . ASN A 1 129 ? 9.789 10.978 -12.899 1.00 71.31 129 ASN A C 1
ATOM 962 O O . ASN A 1 129 ? 10.222 9.887 -12.534 1.00 71.31 129 ASN A O 1
ATOM 966 N N . ASN A 1 130 ? 8.523 11.121 -13.299 1.00 65.69 130 ASN A N 1
ATOM 967 C CA . ASN A 1 130 ? 7.474 10.096 -13.243 1.00 65.69 130 ASN A CA 1
ATOM 968 C C . ASN A 1 130 ? 7.126 9.604 -11.825 1.00 65.69 130 ASN A C 1
ATOM 970 O O . ASN A 1 130 ? 6.520 8.543 -11.673 1.00 65.69 130 ASN A O 1
ATOM 974 N N . ASN A 1 131 ? 7.446 10.378 -10.783 1.00 67.56 131 ASN A N 1
ATOM 975 C CA . ASN A 1 131 ? 7.024 10.102 -9.415 1.00 67.56 131 ASN A CA 1
ATOM 976 C C . ASN A 1 131 ? 5.580 10.578 -9.188 1.00 67.56 131 ASN A C 1
ATOM 978 O O . ASN A 1 131 ? 5.329 11.731 -8.837 1.00 67.56 131 ASN A O 1
ATOM 982 N N . LYS A 1 132 ? 4.611 9.676 -9.375 1.00 73.00 132 LYS A N 1
ATOM 983 C CA . LYS A 1 132 ? 3.175 9.975 -9.251 1.00 73.00 132 LYS A CA 1
ATOM 984 C C . LYS A 1 132 ? 2.777 10.639 -7.916 1.00 73.00 132 LYS A C 1
ATOM 986 O O . LYS A 1 132 ? 2.082 11.650 -7.980 1.00 73.00 132 LYS A O 1
ATOM 991 N N . PRO A 1 133 ? 3.176 10.145 -6.726 1.00 69.19 133 PRO A N 1
ATOM 992 C CA . PRO A 1 133 ? 2.873 10.828 -5.464 1.00 69.19 133 PRO A CA 1
ATOM 993 C C . PRO A 1 133 ? 3.712 12.093 -5.221 1.00 69.19 133 PRO A C 1
ATOM 995 O O . PRO A 1 133 ? 3.427 12.826 -4.279 1.00 69.19 133 PRO A O 1
ATOM 998 N N . GLY A 1 134 ? 4.745 12.345 -6.031 1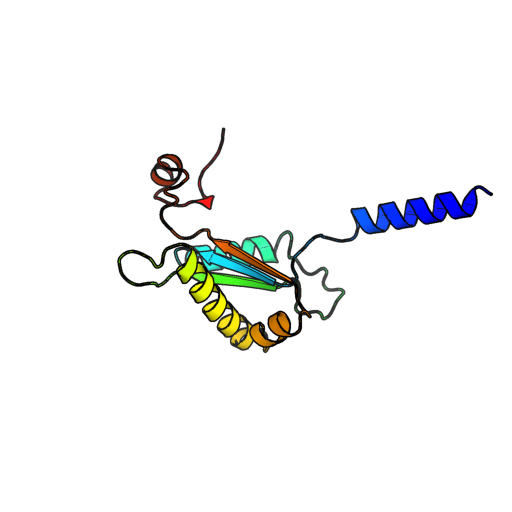.00 70.19 134 GLY A N 1
ATOM 999 C CA . GLY A 1 134 ? 5.559 13.559 -5.964 1.00 70.19 134 GLY A CA 1
ATOM 1000 C C . GLY A 1 134 ? 4.896 14.786 -6.591 1.00 70.19 134 GLY A C 1
ATOM 1001 O O . GLY A 1 134 ? 5.350 15.899 -6.340 1.00 70.19 134 GLY A O 1
ATOM 1002 N N . VAL A 1 135 ? 3.824 14.599 -7.372 1.00 75.62 135 VAL A N 1
ATOM 1003 C CA . VAL A 1 135 ? 3.101 15.692 -8.036 1.00 75.62 135 VAL A CA 1
ATOM 1004 C C . VAL A 1 135 ? 2.554 16.665 -6.996 1.00 75.62 135 VAL A C 1
ATOM 1006 O O . VAL A 1 135 ? 1.695 16.318 -6.185 1.00 75.62 135 VAL A O 1
ATOM 1009 N N . LYS A 1 136 ? 3.034 17.907 -7.056 1.00 73.94 136 LYS A N 1
ATOM 1010 C CA . LYS A 1 136 ? 2.516 19.024 -6.266 1.00 73.94 136 LYS A CA 1
ATOM 1011 C C . LYS A 1 136 ? 1.420 19.722 -7.063 1.00 73.94 136 LYS A C 1
ATOM 1013 O O . LYS A 1 136 ? 1.639 20.110 -8.208 1.00 73.94 136 LYS A O 1
ATOM 1018 N N . LEU A 1 137 ? 0.243 19.858 -6.460 1.00 72.56 137 LEU A N 1
ATOM 1019 C CA . LEU A 1 137 ? -0.828 20.700 -6.990 1.00 72.56 137 LEU A CA 1
ATOM 1020 C C . LEU A 1 137 ? -0.655 22.129 -6.437 1.00 72.56 137 LEU A C 1
ATOM 1022 O O . LEU A 1 137 ? -0.147 22.255 -5.318 1.00 72.56 137 LEU A O 1
ATOM 1026 N N . PRO A 1 138 ? -1.000 23.174 -7.213 1.00 68.25 138 PRO A N 1
ATOM 1027 C CA . PRO A 1 138 ? -0.993 24.557 -6.736 1.00 68.25 138 PRO A CA 1
ATOM 1028 C C . PRO A 1 138 ? -1.990 24.791 -5.595 1.00 68.25 138 PRO A C 1
ATOM 1030 O O . PRO A 1 138 ? -3.015 24.071 -5.540 1.00 68.25 138 PRO A O 1
#

Foldseek 3Di:
DPPVVVVVVVVVVCVVPVDLPDFFEEEEEAQDPVVQVVQQVDCCVPSFPDPPPDPDCGPYYGYDHQPDPPPGPPDPVSQVVSVVVRQVVCCVPPVDRPVVCVVVVNTGYHYHYQDDQPVVPPPQCVVVVSRNVPRDDD

Organism: NCBI:txid49252

Sequence (138 aa):
MSDATSLNLEAAITAITTKRCLYDVTIICTTDDYQAKYWIKRLSEGICKSDGKDSSSFPMVLAVSEDWSTGGAGNGLGTLYAYQKACLQAKDKHGIDLAALLKDDEVSVALYHTAGKGTRLAPLPASENNNKPGVKLP

pLDDT: mean 83.82, std 10.86, range [54.03, 96.31]